Protein AF-A0A1X9MDZ4-F1 (afdb_monomer)

Organism: NCBI:txid199441

Radius of gyration: 14.75 Å; Cα contacts (8 Å, |Δi|>4): 31; chains: 1; bounding box: 38×23×40 Å

pLDDT: mean 96.39, std 6.73, range [54.03, 98.88]

Foldseek 3Di:
DPDDDDDDDDADDPPDPVSVVVCVVCVCVVVLVVLQVVVVVPDPVSVVVCVVVVPDNPVPD

Sequence (61 aa):
MGYSLHAGMVVVADGTDLAEERLERVLTTDPGMGVIRHADAGYELAQKVAKEKGIVIPMNK

Solvent-accessible surface area (backbone atoms only — not comparable to full-atom values): 3984 Å² total; per-residue (Å²): 141,86,90,79,86,88,86,86,87,88,84,70,86,80,83,46,75,69,32,52,61,48,47,60,51,48,71,46,49,58,60,44,49,54,37,52,55,38,30,74,74,63,38,65,69,29,44,50,50,28,64,77,69,69,54,88,53,93,87,63,130

InterPro domains:
  IPR023637 Urocanase-like [PTHR12216] (1-55)
  IPR035401 Urocanase, C-terminal domain [PF17392] (1-52)
  IPR036190 Urocanase superfamily [SSF111326] (1-60)

Structure (mmCIF, N/CA/C/O backbone):
data_AF-A0A1X9MDZ4-F1
#
_entry.id   AF-A0A1X9MDZ4-F1
#
loop_
_atom_site.group_PDB
_atom_site.id
_atom_site.type_symbol
_atom_site.label_atom_id
_atom_site.label_alt_id
_atom_site.label_comp_id
_atom_site.label_asym_id
_atom_site.label_entity_id
_atom_site.label_seq_id
_atom_site.pdbx_PDB_ins_code
_atom_site.Cartn_x
_atom_site.Cartn_y
_atom_site.Cartn_z
_atom_site.occupancy
_atom_site.B_iso_or_equiv
_atom_site.auth_seq_id
_atom_site.auth_comp_id
_atom_site.auth_asym_id
_atom_site.auth_atom_id
_atom_site.pdbx_PDB_model_num
ATOM 1 N N . MET A 1 1 ? -9.998 -12.989 -24.125 1.00 84.56 1 MET A N 1
ATOM 2 C CA . MET A 1 1 ? -9.858 -13.324 -22.688 1.00 84.56 1 MET A CA 1
ATOM 3 C C . MET A 1 1 ? -8.400 -13.693 -22.429 1.00 84.56 1 MET A C 1
ATOM 5 O O . MET A 1 1 ? -7.844 -14.355 -23.293 1.00 84.56 1 MET A O 1
ATOM 9 N N . GLY A 1 2 ? -7.785 -13.253 -21.318 1.00 96.94 2 GLY A N 1
ATOM 10 C CA . GLY A 1 2 ? -6.414 -13.659 -20.933 1.00 96.94 2 GLY A CA 1
ATOM 11 C C . GLY A 1 2 ? -5.302 -12.595 -20.984 1.00 96.94 2 GLY A C 1
ATOM 12 O O . GLY A 1 2 ? -4.137 -12.961 -20.919 1.00 96.94 2 GLY A O 1
ATOM 13 N N . TYR A 1 3 ? -5.624 -11.301 -21.101 1.00 97.25 3 TYR A N 1
ATOM 14 C CA . TYR A 1 3 ? -4.615 -10.234 -21.260 1.00 97.25 3 TYR A CA 1
ATOM 15 C C . TYR A 1 3 ? -4.269 -9.467 -19.978 1.00 97.25 3 TYR A C 1
ATOM 17 O O . TYR A 1 3 ? -3.350 -8.652 -19.989 1.00 97.25 3 TYR A O 1
ATOM 25 N N . SER A 1 4 ? -5.000 -9.679 -18.884 1.00 97.12 4 SER A N 1
ATOM 26 C CA . SER A 1 4 ? -4.810 -8.917 -17.653 1.00 97.12 4 SER A CA 1
ATOM 27 C C . SER A 1 4 ? -5.053 -9.760 -16.409 1.00 97.12 4 SER A C 1
ATOM 29 O O . SER A 1 4 ? -5.903 -10.650 -16.388 1.00 97.12 4 SER A O 1
ATOM 31 N N . LEU A 1 5 ? -4.299 -9.427 -15.365 1.00 98.06 5 LEU A N 1
ATOM 32 C CA . LEU A 1 5 ? -4.530 -9.823 -13.983 1.00 98.06 5 LEU A CA 1
ATOM 33 C C . LEU A 1 5 ? -4.450 -8.551 -13.135 1.00 98.06 5 LEU A C 1
ATOM 35 O O . LEU A 1 5 ? -3.552 -7.732 -13.333 1.00 98.06 5 LEU A O 1
ATOM 39 N N . HIS A 1 6 ? -5.396 -8.373 -12.220 1.00 97.69 6 HIS A N 1
ATOM 40 C CA . HIS A 1 6 ? -5.439 -7.244 -11.293 1.00 97.69 6 HIS A CA 1
ATOM 41 C C . HIS A 1 6 ? -6.119 -7.666 -9.988 1.00 97.69 6 HIS A C 1
ATOM 43 O O . HIS A 1 6 ? -6.856 -8.651 -9.954 1.00 97.69 6 HIS A O 1
ATOM 49 N N . ALA A 1 7 ? -5.878 -6.909 -8.921 1.00 98.19 7 ALA A N 1
ATOM 50 C CA . ALA A 1 7 ? -6.473 -7.120 -7.606 1.00 98.19 7 ALA A CA 1
ATOM 51 C C . ALA A 1 7 ? -7.255 -5.873 -7.170 1.00 98.19 7 ALA A C 1
ATOM 53 O O . ALA A 1 7 ? -7.004 -4.777 -7.670 1.00 98.19 7 ALA A O 1
ATOM 54 N N . GLY A 1 8 ? -8.209 -6.057 -6.258 1.00 98.12 8 GLY A N 1
ATOM 55 C CA . GLY A 1 8 ? -8.960 -4.978 -5.620 1.00 98.12 8 GLY A CA 1
ATOM 56 C C . GLY A 1 8 ? -8.996 -5.177 -4.108 1.00 98.12 8 GLY A C 1
ATOM 57 O O . GLY A 1 8 ? -8.974 -6.314 -3.637 1.00 98.12 8 GLY A O 1
ATOM 58 N N . MET A 1 9 ? -9.054 -4.073 -3.367 1.00 98.50 9 MET A N 1
ATOM 59 C CA . MET A 1 9 ? -9.082 -4.051 -1.905 1.00 98.50 9 MET A CA 1
ATOM 60 C C . MET A 1 9 ? -10.170 -3.091 -1.414 1.00 98.50 9 MET A C 1
ATOM 62 O O . MET A 1 9 ? -10.369 -2.024 -1.991 1.00 98.50 9 MET A O 1
ATOM 66 N N . VAL A 1 10 ? -10.872 -3.471 -0.343 1.00 98.69 10 VAL A N 1
ATOM 67 C CA . VAL A 1 10 ? -11.850 -2.634 0.366 1.00 98.69 10 VAL A CA 1
ATOM 68 C C . VAL A 1 10 ? -11.653 -2.817 1.866 1.00 98.69 10 VAL A C 1
ATOM 70 O O . VAL A 1 10 ? -11.541 -3.940 2.350 1.00 98.69 10 VAL A O 1
ATOM 73 N N . VAL A 1 11 ? -11.660 -1.714 2.609 1.00 98.44 11 VAL A N 1
ATOM 74 C CA . VAL A 1 11 ? -11.642 -1.686 4.076 1.00 98.44 11 VAL A CA 1
ATOM 75 C C . VAL A 1 11 ? -12.715 -0.714 4.563 1.00 98.44 11 VAL A C 1
ATOM 77 O O . VAL A 1 11 ? -12.988 0.288 3.902 1.00 98.44 11 VAL A O 1
ATOM 80 N N . VAL A 1 12 ? -13.352 -1.021 5.693 1.00 98.69 12 VAL A N 1
ATOM 81 C CA . VAL A 1 12 ? -14.430 -0.207 6.271 1.00 98.69 12 VAL A CA 1
ATOM 82 C C . VAL A 1 12 ? -13.910 0.541 7.492 1.00 98.69 12 VAL A C 1
ATOM 84 O O . VAL A 1 12 ? -13.273 -0.055 8.357 1.00 98.69 12 VAL A O 1
ATOM 87 N N . ALA A 1 13 ? -14.218 1.834 7.562 1.00 98.69 13 ALA A N 1
ATOM 88 C CA . ALA A 1 13 ? -14.029 2.658 8.748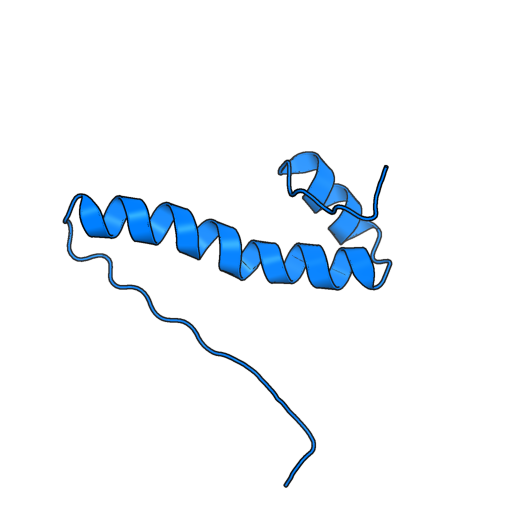 1.00 98.69 13 ALA A CA 1
ATOM 89 C C . ALA A 1 13 ? -15.339 2.689 9.552 1.00 98.69 13 ALA A C 1
ATOM 91 O O . ALA A 1 13 ? -16.206 3.521 9.292 1.00 98.69 13 ALA A O 1
ATOM 92 N N . ASP A 1 14 ? -15.505 1.753 10.489 1.00 98.69 14 ASP A N 1
ATOM 93 C CA . ASP A 1 14 ? -16.717 1.629 11.320 1.00 98.69 14 ASP A CA 1
ATOM 94 C C . ASP A 1 14 ? -16.618 2.335 12.686 1.00 98.69 14 ASP A C 1
ATOM 96 O O . ASP A 1 14 ? -17.559 2.293 13.475 1.00 98.69 14 ASP A O 1
ATOM 100 N N . GLY A 1 15 ? -15.498 3.014 12.954 1.00 98.62 15 GLY A N 1
ATOM 101 C CA . GLY A 1 15 ? -15.255 3.765 14.188 1.00 98.62 15 GLY A CA 1
ATOM 102 C C . GLY A 1 15 ? -14.684 2.940 15.344 1.00 98.62 15 GLY A C 1
ATOM 103 O O . GLY A 1 15 ? -14.543 3.479 16.437 1.00 98.62 15 GLY A O 1
ATOM 104 N N . THR A 1 16 ? -14.358 1.662 15.131 1.00 98.81 16 THR A N 1
ATOM 105 C CA . THR A 1 16 ? -13.705 0.818 16.145 1.00 98.81 16 THR A CA 1
ATOM 106 C C . THR A 1 16 ? -12.179 0.961 16.136 1.00 98.81 16 THR A C 1
ATOM 108 O O . THR A 1 16 ? -11.577 1.160 15.080 1.00 98.81 16 THR A O 1
ATOM 111 N N . ASP A 1 17 ? -11.536 0.741 17.287 1.00 98.75 17 ASP A N 1
ATOM 112 C CA . ASP A 1 17 ? -10.064 0.684 17.408 1.00 98.75 17 ASP A CA 1
ATOM 113 C C . ASP A 1 17 ? -9.451 -0.382 16.476 1.00 98.75 17 ASP A C 1
ATOM 115 O O . ASP A 1 17 ? -8.364 -0.225 15.923 1.00 98.75 17 ASP A O 1
ATOM 119 N N . LEU A 1 18 ? -10.181 -1.477 16.237 1.00 98.69 18 LEU A N 1
ATOM 120 C CA . LEU A 1 18 ? -9.752 -2.516 15.303 1.00 98.69 18 LEU A CA 1
ATOM 121 C C . LEU A 1 18 ? -9.752 -2.019 13.850 1.00 98.69 18 LEU A C 1
ATOM 123 O O . LEU A 1 18 ? -8.895 -2.423 13.057 1.00 98.69 18 LEU A O 1
ATOM 127 N N .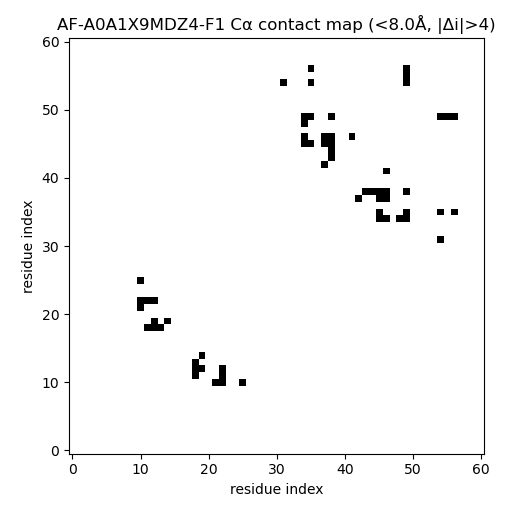 ALA A 1 19 ? -10.719 -1.182 13.469 1.00 98.75 19 ALA A N 1
ATOM 128 C CA . ALA A 1 19 ? -10.727 -0.572 12.147 1.00 98.75 19 ALA A CA 1
ATOM 129 C C . ALA A 1 19 ? -9.564 0.410 11.986 1.00 98.75 19 ALA A C 1
ATOM 131 O O . ALA A 1 19 ? -8.949 0.410 10.924 1.00 98.75 19 ALA A O 1
ATOM 132 N N . GLU A 1 20 ? -9.211 1.171 13.024 1.00 98.81 20 GLU A N 1
ATOM 133 C CA . GLU A 1 20 ? -8.031 2.045 13.016 1.00 98.81 20 GLU A CA 1
ATOM 134 C C . GLU A 1 20 ? -6.744 1.261 12.703 1.00 98.81 20 GLU A C 1
ATOM 136 O O . GLU A 1 20 ? -6.062 1.577 11.725 1.00 98.81 20 GLU A O 1
ATOM 141 N N . GLU A 1 21 ? -6.471 0.169 13.431 1.00 98.81 21 GLU A N 1
ATOM 142 C CA . GLU A 1 21 ? -5.288 -0.683 13.201 1.00 98.81 21 GLU A CA 1
ATOM 143 C C . GLU A 1 21 ? -5.265 -1.267 11.775 1.00 98.81 21 GLU A C 1
ATOM 145 O O . GLU A 1 21 ? -4.219 -1.362 11.121 1.00 98.81 21 GLU A O 1
ATOM 150 N N . ARG A 1 22 ? -6.432 -1.669 11.257 1.00 98.75 22 ARG A N 1
ATOM 151 C CA . ARG A 1 22 ? -6.558 -2.203 9.893 1.00 98.75 22 ARG A CA 1
ATOM 152 C C . ARG A 1 22 ? -6.320 -1.133 8.838 1.00 98.75 22 ARG A C 1
ATOM 154 O O . ARG A 1 22 ? -5.637 -1.417 7.854 1.00 98.75 22 ARG 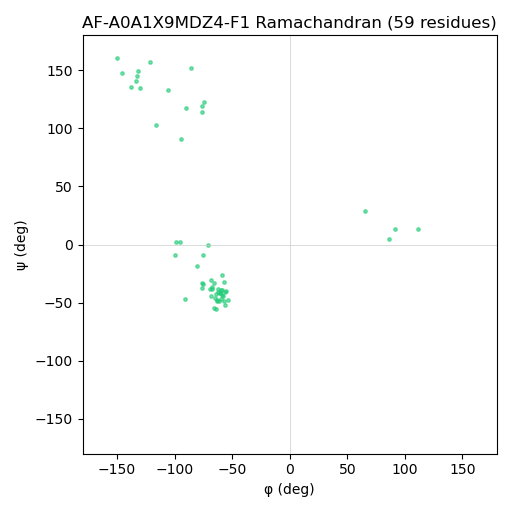A O 1
ATOM 161 N N . LEU A 1 23 ? -6.890 0.056 9.027 1.00 98.88 23 LEU A N 1
ATOM 162 C CA . LEU A 1 23 ? -6.773 1.188 8.112 1.00 98.88 23 LEU A CA 1
ATOM 163 C C . LEU A 1 23 ? -5.325 1.649 8.011 1.00 98.88 23 LEU A C 1
ATOM 165 O O . LEU A 1 23 ? -4.823 1.762 6.895 1.00 98.88 23 LEU A O 1
ATOM 169 N N . GLU A 1 24 ? -4.644 1.833 9.145 1.00 98.75 24 GLU A N 1
ATOM 170 C CA . GLU A 1 24 ? -3.229 2.214 9.174 1.00 98.75 24 GLU A CA 1
ATOM 171 C C . GLU A 1 24 ? -2.391 1.237 8.340 1.00 98.75 24 GLU A C 1
ATOM 173 O O . GLU A 1 24 ? -1.625 1.641 7.461 1.00 98.75 24 GLU A O 1
ATOM 178 N N . ARG A 1 25 ? -2.594 -0.068 8.546 1.00 98.56 25 ARG A N 1
ATOM 179 C CA . ARG A 1 25 ? -1.854 -1.103 7.821 1.00 98.56 25 ARG A CA 1
ATOM 180 C C . ARG A 1 25 ? -2.178 -1.107 6.337 1.00 98.56 25 ARG A C 1
ATOM 182 O O . ARG A 1 25 ? -1.261 -1.032 5.523 1.00 98.56 25 ARG A O 1
ATOM 189 N N . VAL A 1 26 ? -3.452 -1.212 5.962 1.00 98.62 26 VAL A N 1
ATOM 190 C CA . VAL A 1 26 ? -3.805 -1.441 4.555 1.00 98.62 26 VAL A CA 1
ATOM 191 C C . VAL A 1 26 ? -3.646 -0.200 3.687 1.00 98.62 26 VAL A C 1
ATOM 193 O O . VAL A 1 26 ? -3.218 -0.313 2.543 1.00 98.62 26 VAL A O 1
ATOM 196 N N . LEU A 1 27 ? -3.896 0.989 4.239 1.00 98.50 27 LEU A N 1
ATOM 197 C CA . LEU A 1 27 ? -3.654 2.247 3.530 1.00 98.50 27 LEU A CA 1
ATOM 198 C C . LEU A 1 27 ? -2.163 2.603 3.463 1.00 98.50 27 LEU A C 1
ATOM 200 O O . LEU A 1 27 ? -1.793 3.506 2.719 1.00 98.50 27 LEU A O 1
ATOM 204 N N . THR A 1 28 ? -1.304 1.872 4.178 1.00 98.31 28 THR A N 1
ATOM 205 C CA . THR A 1 28 ? 0.152 1.932 4.001 1.00 98.31 28 THR A CA 1
ATOM 206 C C . THR A 1 28 ? 0.628 0.903 2.976 1.00 98.31 28 THR A C 1
ATOM 208 O O . THR A 1 28 ? 1.403 1.231 2.076 1.00 98.31 28 THR A O 1
ATOM 211 N N . THR A 1 29 ? 0.173 -0.349 3.077 1.00 98.19 29 THR A N 1
ATOM 212 C CA . THR A 1 29 ? 0.694 -1.450 2.253 1.00 98.19 29 THR A CA 1
ATOM 213 C C . THR A 1 29 ? 0.183 -1.438 0.815 1.00 98.19 29 THR A C 1
ATOM 215 O O . THR A 1 29 ? 0.972 -1.716 -0.088 1.00 98.19 29 THR A O 1
ATOM 218 N N . ASP A 1 30 ? -1.080 -1.077 0.574 1.00 98.62 30 ASP A N 1
ATOM 219 C CA . ASP A 1 30 ? -1.669 -1.057 -0.773 1.00 98.62 30 ASP A CA 1
ATOM 220 C C . ASP A 1 30 ? -0.984 -0.031 -1.704 1.00 98.62 30 ASP A C 1
ATOM 222 O O . ASP A 1 30 ? -0.400 -0.433 -2.717 1.00 98.62 30 ASP A O 1
ATOM 226 N N . PRO A 1 31 ? -0.892 1.270 -1.354 1.00 98.38 31 PRO A N 1
ATOM 227 C CA . PRO A 1 31 ? -0.113 2.213 -2.158 1.00 98.38 31 PRO A CA 1
ATOM 228 C C . PRO A 1 31 ? 1.396 1.935 -2.096 1.00 98.38 31 PRO A C 1
ATOM 230 O O . PRO A 1 31 ? 2.104 2.168 -3.082 1.00 98.38 31 PRO A O 1
ATOM 233 N N . GLY A 1 32 ? 1.898 1.395 -0.977 1.00 98.12 32 GLY A N 1
ATOM 234 C CA . GLY A 1 32 ? 3.292 0.977 -0.835 1.00 98.12 32 GLY A CA 1
ATOM 235 C C . GLY A 1 32 ? 3.709 -0.033 -1.907 1.00 98.12 32 GLY A C 1
ATOM 236 O O . GLY A 1 32 ? 4.772 0.118 -2.508 1.00 98.12 32 GLY A O 1
ATOM 237 N N . MET A 1 33 ? 2.839 -0.994 -2.237 1.00 98.38 33 MET A N 1
ATOM 238 C CA . MET A 1 33 ? 3.059 -1.953 -3.325 1.00 98.38 33 MET A CA 1
ATOM 239 C C . MET A 1 33 ? 3.238 -1.259 -4.680 1.00 98.38 33 MET A C 1
ATOM 241 O O . M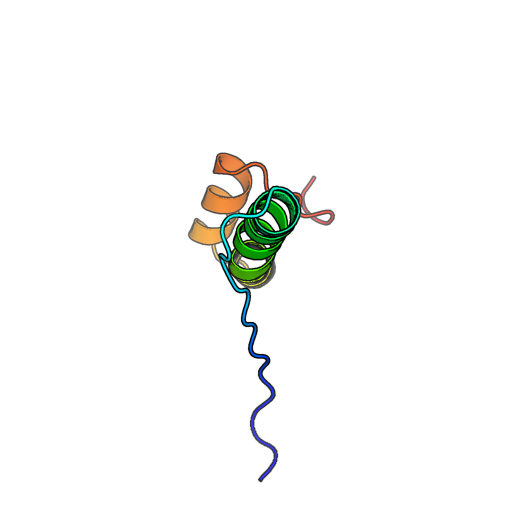ET A 1 33 ? 4.101 -1.643 -5.471 1.00 98.38 33 MET A O 1
ATOM 245 N N . GLY A 1 34 ? 2.466 -0.201 -4.938 1.00 98.19 34 GLY A N 1
ATOM 246 C CA . GLY A 1 34 ? 2.618 0.624 -6.133 1.00 98.19 34 GLY A CA 1
ATOM 247 C C . GLY A 1 34 ? 4.008 1.254 -6.221 1.00 98.19 34 GLY A C 1
ATOM 248 O O . GLY A 1 34 ? 4.656 1.156 -7.265 1.00 98.19 34 GLY A O 1
ATOM 249 N N . VAL A 1 35 ? 4.497 1.847 -5.129 1.00 98.44 35 VAL A N 1
ATOM 250 C CA . VAL A 1 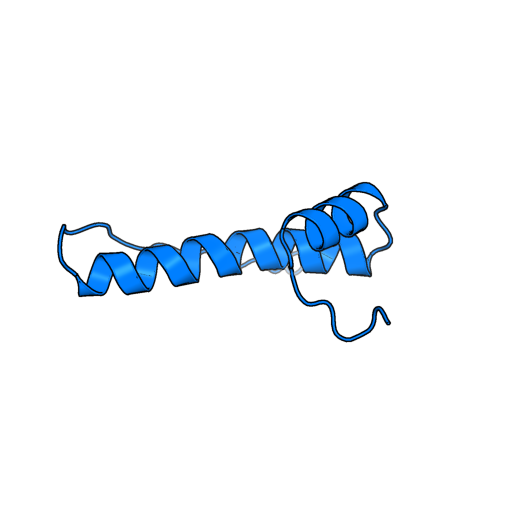35 ? 5.843 2.442 -5.084 1.00 98.44 35 VAL A CA 1
ATOM 251 C C . VAL A 1 35 ? 6.919 1.378 -5.285 1.00 98.44 35 VAL A C 1
ATOM 253 O O . VAL A 1 35 ? 7.788 1.564 -6.133 1.00 98.44 35 VAL A O 1
ATOM 256 N N . ILE A 1 36 ? 6.835 0.250 -4.571 1.00 98.19 36 ILE A N 1
ATOM 257 C CA . ILE A 1 36 ? 7.797 -0.858 -4.683 1.00 98.19 36 ILE A CA 1
ATOM 258 C C . ILE A 1 36 ? 7.863 -1.357 -6.129 1.00 98.19 36 ILE A C 1
ATOM 260 O O . ILE A 1 36 ? 8.949 -1.441 -6.697 1.00 98.19 36 ILE A O 1
ATOM 264 N N . ARG A 1 37 ? 6.707 -1.609 -6.755 1.00 98.12 37 ARG A N 1
ATOM 265 C CA . ARG A 1 37 ? 6.623 -2.103 -8.135 1.00 98.12 37 ARG A CA 1
ATOM 266 C C . ARG A 1 37 ? 7.281 -1.158 -9.140 1.00 98.12 37 ARG A C 1
ATOM 268 O O . ARG A 1 37 ? 7.979 -1.614 -10.040 1.00 98.12 37 ARG A O 1
ATOM 275 N N . HIS A 1 38 ? 7.051 0.149 -9.021 1.00 98.19 38 HIS A N 1
ATOM 276 C CA . HIS A 1 38 ? 7.652 1.116 -9.945 1.00 98.19 38 HIS A CA 1
ATOM 277 C C . HIS A 1 38 ? 9.134 1.359 -9.638 1.00 98.19 38 HIS A C 1
ATOM 279 O O . HIS A 1 38 ? 9.920 1.567 -10.558 1.00 98.19 38 HIS A O 1
ATOM 285 N N . ALA A 1 39 ? 9.544 1.307 -8.371 1.00 97.62 39 ALA A N 1
ATOM 286 C CA . ALA A 1 39 ? 10.953 1.412 -8.009 1.00 97.62 39 ALA A CA 1
ATOM 287 C C . ALA A 1 39 ? 11.763 0.226 -8.562 1.00 97.62 39 ALA A C 1
ATOM 289 O O . ALA A 1 39 ? 12.839 0.446 -9.118 1.00 97.62 39 ALA A O 1
ATOM 290 N N . ASP A 1 40 ? 11.214 -0.991 -8.472 1.00 96.75 40 ASP A N 1
ATOM 291 C CA . ASP A 1 40 ? 11.780 -2.218 -9.051 1.00 96.75 40 ASP A CA 1
ATOM 292 C C . ASP A 1 40 ? 11.878 -2.144 -10.584 1.00 96.75 40 ASP A C 1
ATOM 294 O O . ASP A 1 40 ? 12.895 -2.505 -11.169 1.00 96.75 40 ASP A O 1
ATOM 298 N N . ALA A 1 41 ? 10.881 -1.545 -11.243 1.00 97.31 41 ALA A N 1
ATOM 299 C CA . ALA A 1 41 ? 10.918 -1.273 -12.682 1.00 97.31 41 ALA A CA 1
ATOM 300 C C . ALA A 1 41 ? 11.907 -0.156 -13.098 1.00 97.31 41 ALA A C 1
ATOM 302 O O . ALA A 1 41 ? 12.014 0.147 -14.286 1.00 97.31 41 ALA A O 1
ATOM 303 N N . GLY A 1 42 ? 12.619 0.469 -12.150 1.00 96.62 42 GLY A N 1
ATOM 304 C CA . GLY A 1 42 ? 13.672 1.454 -12.422 1.00 96.62 42 GLY A CA 1
ATOM 305 C C . GLY A 1 42 ? 13.217 2.915 -12.480 1.00 96.62 42 GLY A C 1
ATOM 306 O O . GLY A 1 42 ? 13.974 3.768 -12.936 1.00 96.62 42 GLY A O 1
ATOM 307 N N . TYR A 1 43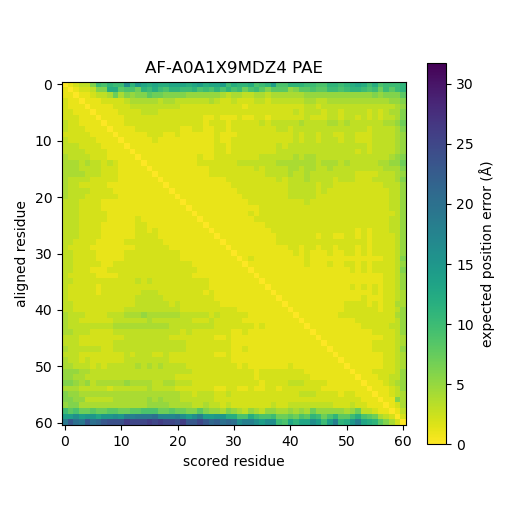 ? 12.004 3.244 -12.023 1.00 98.25 43 TYR A N 1
ATOM 308 C CA . TYR A 1 43 ? 11.528 4.631 -12.021 1.00 98.25 43 TYR A CA 1
ATOM 309 C C . TYR A 1 43 ? 12.178 5.444 -10.889 1.00 98.25 43 TYR A C 1
ATOM 311 O O . TYR A 1 43 ? 11.879 5.237 -9.711 1.00 98.25 43 TYR A O 1
ATOM 319 N N . GLU A 1 44 ? 12.995 6.441 -11.243 1.00 97.50 44 GLU A N 1
ATOM 320 C CA . GLU A 1 44 ? 13.717 7.306 -10.289 1.00 97.50 44 GLU A CA 1
ATOM 321 C C . GLU A 1 44 ? 12.788 7.999 -9.284 1.00 97.50 44 GLU A C 1
ATOM 323 O O . GLU A 1 44 ? 13.083 8.073 -8.089 1.00 97.50 44 GLU A O 1
ATOM 328 N N . LEU A 1 45 ? 11.623 8.467 -9.746 1.00 98.38 45 LEU A N 1
ATOM 329 C CA . LEU A 1 45 ? 10.629 9.093 -8.875 1.00 98.38 45 LEU A CA 1
ATOM 330 C C . LEU A 1 45 ? 10.144 8.124 -7.789 1.00 98.38 45 LEU A C 1
ATOM 332 O O . LEU A 1 45 ? 10.018 8.515 -6.632 1.00 98.38 45 LEU A O 1
ATOM 336 N N . ALA A 1 46 ? 9.903 6.859 -8.137 1.00 98.19 46 ALA A N 1
ATOM 337 C CA . ALA A 1 46 ? 9.450 5.858 -7.178 1.00 98.19 46 ALA A CA 1
ATOM 338 C C . ALA A 1 46 ? 10.554 5.497 -6.174 1.00 98.19 46 ALA A C 1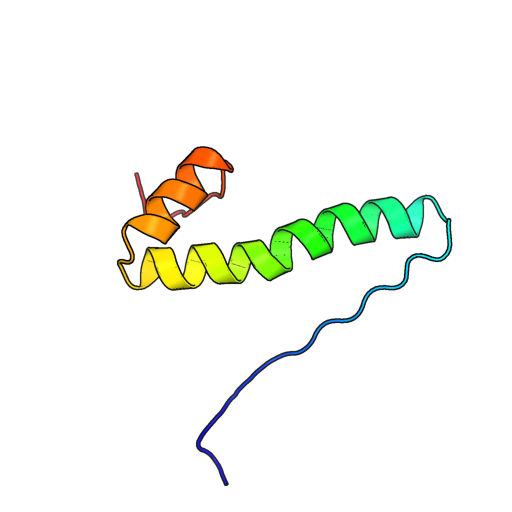
ATOM 340 O O . ALA A 1 46 ? 10.278 5.372 -4.984 1.00 98.19 46 ALA A O 1
ATOM 341 N N . GLN A 1 47 ? 11.812 5.418 -6.618 1.00 97.19 47 GLN A N 1
ATOM 342 C CA . GLN A 1 47 ? 12.962 5.217 -5.728 1.00 97.19 47 GLN A CA 1
ATOM 343 C C . GLN A 1 47 ? 13.127 6.381 -4.739 1.00 97.19 47 GLN A C 1
ATOM 345 O O . GLN A 1 47 ? 13.360 6.162 -3.547 1.00 97.19 47 GLN A O 1
ATOM 350 N N . LYS A 1 48 ? 12.939 7.622 -5.208 1.00 97.88 48 LYS A N 1
ATOM 351 C CA . LYS A 1 48 ? 12.934 8.814 -4.352 1.00 97.88 48 LYS A CA 1
ATOM 352 C C . LYS A 1 48 ? 11.811 8.752 -3.316 1.00 97.88 48 LYS A C 1
ATOM 354 O O . LYS A 1 48 ? 12.081 8.930 -2.131 1.00 97.88 48 LYS A O 1
ATOM 359 N N . VAL A 1 49 ? 10.584 8.444 -3.740 1.00 98.25 49 VAL A N 1
ATOM 360 C CA . VAL A 1 49 ? 9.432 8.311 -2.832 1.00 98.25 49 VAL A CA 1
ATOM 361 C C . VAL A 1 49 ? 9.662 7.201 -1.804 1.00 98.25 49 VAL A C 1
ATOM 363 O O . VAL A 1 49 ? 9.384 7.408 -0.625 1.00 98.25 49 VAL A O 1
ATOM 366 N N . ALA A 1 50 ? 10.220 6.056 -2.212 1.00 97.69 50 ALA A N 1
ATOM 367 C CA . ALA A 1 50 ? 10.547 4.965 -1.299 1.00 97.69 50 ALA A CA 1
ATOM 368 C C . ALA A 1 50 ? 11.515 5.420 -0.196 1.00 97.69 50 ALA A C 1
ATOM 370 O O . ALA A 1 50 ? 11.267 5.161 0.981 1.00 97.69 50 ALA A O 1
ATOM 371 N N . LYS A 1 51 ? 12.559 6.180 -0.555 1.00 96.38 51 LYS A N 1
ATOM 372 C CA . LYS A 1 51 ? 13.509 6.752 0.408 1.00 96.38 51 LYS A CA 1
ATOM 373 C C . LYS A 1 51 ? 12.857 7.781 1.336 1.00 96.38 51 LYS A C 1
ATOM 375 O O . LYS A 1 51 ? 13.072 7.730 2.541 1.00 96.38 51 LYS A O 1
ATOM 380 N N . GLU A 1 52 ? 12.060 8.701 0.795 1.00 97.81 52 GLU A N 1
ATOM 381 C CA . GLU A 1 52 ? 11.395 9.760 1.572 1.00 97.81 52 GLU A CA 1
ATOM 382 C C . GLU A 1 52 ? 10.359 9.218 2.562 1.00 97.81 52 GLU A C 1
ATOM 384 O O . GLU A 1 52 ? 10.158 9.798 3.627 1.00 97.81 52 GLU A O 1
ATOM 389 N N . LYS A 1 53 ? 9.690 8.115 2.211 1.00 97.25 53 LYS A N 1
ATOM 390 C CA . LYS A 1 53 ? 8.642 7.489 3.027 1.00 97.25 53 LYS A CA 1
ATOM 391 C C . LYS A 1 53 ? 9.129 6.295 3.848 1.00 97.25 53 LYS A C 1
ATOM 393 O O . LYS A 1 53 ? 8.321 5.688 4.540 1.00 97.25 53 LYS A O 1
ATOM 398 N N . GLY A 1 54 ? 10.421 5.962 3.789 1.00 96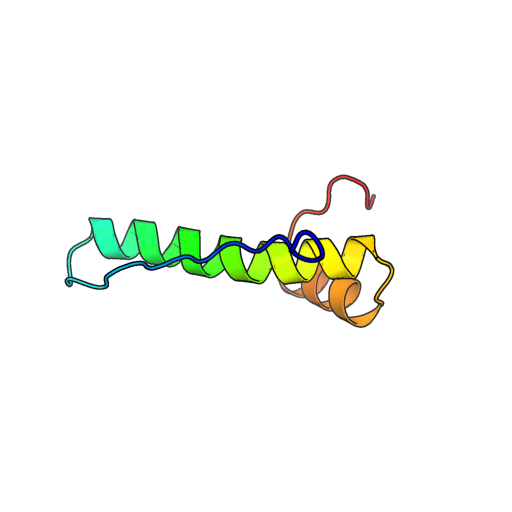.19 54 GLY A N 1
ATOM 399 C CA . GLY A 1 54 ? 10.997 4.839 4.534 1.00 96.19 54 GLY A CA 1
ATOM 400 C C . GLY A 1 54 ? 10.472 3.467 4.095 1.00 96.19 54 GLY A C 1
ATOM 401 O O . GLY A 1 54 ? 10.415 2.545 4.905 1.00 96.19 54 GLY A O 1
ATOM 402 N N . ILE A 1 55 ? 10.067 3.321 2.830 1.00 97.06 55 ILE A N 1
ATOM 403 C CA . ILE A 1 55 ? 9.597 2.045 2.283 1.00 97.06 55 ILE A CA 1
ATOM 404 C C . ILE A 1 55 ? 10.805 1.133 2.070 1.00 97.06 55 ILE A C 1
ATOM 406 O O . ILE A 1 55 ? 11.738 1.468 1.339 1.00 97.06 55 ILE A O 1
ATOM 410 N N . VAL A 1 56 ? 10.774 -0.042 2.696 1.00 94.62 56 VAL A N 1
ATOM 411 C CA . VAL A 1 56 ? 11.857 -1.024 2.613 1.00 94.62 56 VAL A CA 1
ATOM 412 C C . VAL A 1 56 ? 11.806 -1.751 1.268 1.00 94.62 56 VAL A C 1
ATOM 414 O O . VAL A 1 56 ? 10.836 -2.443 0.966 1.00 94.62 56 VAL A O 1
ATOM 417 N N . ILE A 1 57 ? 12.878 -1.634 0.482 1.00 95.12 57 ILE A N 1
ATOM 418 C CA . ILE A 1 57 ? 13.098 -2.405 -0.749 1.00 95.12 57 ILE A CA 1
ATOM 419 C C . ILE A 1 57 ? 14.340 -3.276 -0.525 1.00 95.12 57 ILE A C 1
ATOM 421 O O . ILE A 1 57 ? 15.449 -2.753 -0.602 1.00 95.12 57 ILE A O 1
ATOM 425 N N . PRO A 1 58 ? 14.196 -4.589 -0.255 1.00 94.12 58 PRO A N 1
ATOM 426 C CA . PRO A 1 58 ? 15.316 -5.438 0.173 1.00 94.12 58 PRO A CA 1
ATOM 427 C C . PRO A 1 58 ? 1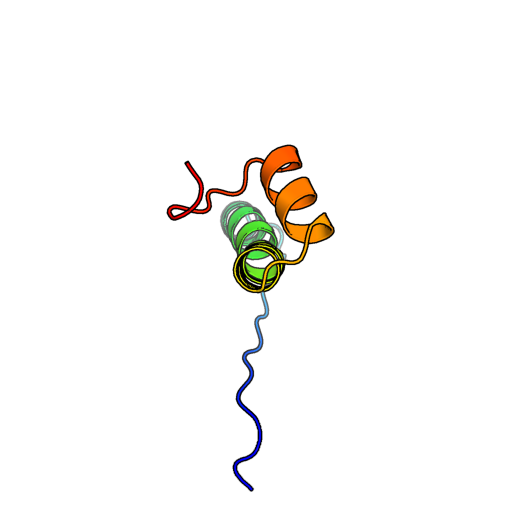6.494 -5.519 -0.807 1.00 94.12 58 PRO A C 1
ATOM 429 O O . PRO A 1 58 ? 17.619 -5.795 -0.400 1.00 94.12 58 PRO A O 1
ATOM 432 N N . MET A 1 59 ? 16.235 -5.306 -2.098 1.00 89.50 59 MET A N 1
ATOM 433 C CA . MET A 1 59 ? 17.249 -5.389 -3.152 1.00 89.50 59 MET A CA 1
ATOM 434 C C . MET A 1 59 ? 18.112 -4.125 -3.264 1.00 89.50 59 MET A C 1
ATOM 436 O O . MET A 1 59 ? 19.203 -4.186 -3.832 1.00 89.50 59 MET A O 1
ATOM 440 N N . ASN A 1 60 ? 17.654 -2.999 -2.708 1.00 72.06 60 ASN A N 1
ATOM 441 C CA . ASN A 1 60 ? 18.420 -1.760 -2.663 1.00 72.06 60 ASN A CA 1
ATOM 442 C C . ASN A 1 60 ? 19.238 -1.740 -1.367 1.00 72.06 60 ASN A C 1
ATOM 444 O O . ASN A 1 60 ? 18.674 -1.779 -0.276 1.00 72.06 60 ASN A O 1
ATOM 448 N N . LYS A 1 61 ? 20.567 -1.719 -1.507 1.00 54.03 61 LYS A N 1
ATOM 449 C CA . LYS A 1 61 ? 21.497 -1.511 -0.389 1.00 54.03 61 LYS A CA 1
ATOM 450 C C . LYS A 1 61 ? 21.485 -0.066 0.090 1.00 54.03 61 LYS A C 1
ATOM 452 O O . LYS A 1 61 ? 21.411 0.833 -0.778 1.00 54.03 61 LYS A O 1
#

Mean predicted aligned error: 2.78 Å

Secondary structure (DSSP, 8-state):
--S-----------S-HHHHHHHHHHHHHHHHHHHHHHHHTT-HHHHHHHHHHT---TT--